Protein AF-A0A7V8Z541-F1 (afdb_monomer)

Secondary structure (DSSP, 8-state):
-HHHHHHHHHHHHHHHHHHHHHHHHHHHHHHHHHHHHHHHHHHHHHHHHHHHHHHHHTTS-HHHHHHHHHHHHHHHHHHHHHHHHHHHHHHTT-SHHHHHHHHHHHHHHHTT-

Solvent-accessible surface area (backbone atoms only — not comparable to full-atom values): 6158 Å² total; per-residue (Å²): 126,70,65,63,58,57,53,49,53,52,47,52,52,52,47,52,51,49,52,52,50,51,51,49,49,53,52,45,51,51,51,49,51,53,51,49,49,52,52,52,50,50,52,50,51,52,52,51,49,52,51,50,25,55,60,39,32,78,82,40,59,60,70,58,20,47,49,52,53,50,50,53,49,54,52,51,50,52,51,51,53,52,50,50,51,55,53,52,56,55,64,72,64,53,68,68,68,59,50,54,54,49,52,53,52,50,52,57,52,64,73,76,110

Sequence (113 aa):
MTGELSTLFRKEVELAKTEAREELSQAGGAAAMLGGAALAGWLALVMLSFALAWVLDQALNTALSFAIVGVVWAFAAFILQRSGRSRMSRLRGLPETRETIKEDVEWAKAQTS

Mean predicted aligned error: 11.23 Å

Foldseek 3Di:
DVVVVVVVVVVVVVVCVVVVVVVCVVVVVVVVVVVVCVVVVVVVVVVVLVVQLVVVCVVDPSVVSNVVSVVVVVVVVVVCVVVVVVVVVVVVPPVVVVVVVVVVVVVVVVVVD

pLDDT: mean 85.25, std 13.0, range [50.56, 97.5]

Radius of gyration: 26.47 Å; Cα contacts (8 Å, |Δi|>4): 14; chains: 1; bounding box: 58×31×70 Å

Structure (mmCIF, N/CA/C/O backbone):
data_AF-A0A7V8Z541-F1
#
_entry.id   AF-A0A7V8Z541-F1
#
loop_
_atom_site.group_PDB
_atom_site.id
_atom_site.type_symbol
_atom_site.label_atom_id
_atom_site.label_alt_id
_atom_site.label_comp_id
_atom_site.label_asym_id
_atom_site.label_entity_id
_atom_site.label_seq_id
_atom_site.pdbx_PDB_ins_code
_atom_site.Cartn_x
_atom_site.Cartn_y
_atom_site.Cartn_z
_atom_site.occupancy
_atom_site.B_iso_or_equiv
_atom_site.auth_seq_id
_atom_site.auth_comp_id
_atom_site.auth_asym_id
_atom_site.auth_atom_id
_atom_site.pdbx_PDB_model_num
ATOM 1 N N . MET A 1 1 ? -33.598 2.452 49.268 1.00 59.06 1 MET A N 1
ATOM 2 C CA . MET A 1 1 ? -33.964 2.002 47.905 1.00 59.06 1 MET A CA 1
ATOM 3 C C . MET A 1 1 ? -33.186 2.713 46.787 1.00 59.06 1 MET A C 1
ATOM 5 O O . MET A 1 1 ? -33.076 2.151 45.714 1.00 59.06 1 MET A O 1
ATOM 9 N N . THR A 1 2 ? -32.582 3.892 46.998 1.00 71.00 2 THR A N 1
ATOM 10 C CA . THR A 1 2 ? -31.822 4.614 45.947 1.00 71.00 2 THR A CA 1
ATOM 11 C C . THR A 1 2 ? -30.390 4.105 45.707 1.00 71.00 2 THR A C 1
ATOM 13 O O . THR A 1 2 ? -29.852 4.277 44.617 1.00 71.00 2 THR A O 1
ATOM 16 N N . GLY A 1 3 ? -29.764 3.456 46.695 1.00 75.19 3 GLY A N 1
ATOM 17 C CA . GLY A 1 3 ? -28.382 2.966 46.583 1.00 75.19 3 GLY A CA 1
ATOM 18 C C . GLY A 1 3 ? -28.200 1.788 45.618 1.00 75.19 3 GLY A C 1
ATOM 19 O O . GLY A 1 3 ? -27.207 1.738 44.898 1.00 75.19 3 GLY A O 1
ATOM 20 N N . GLU A 1 4 ? -29.164 0.870 45.540 1.00 76.94 4 GLU A N 1
ATOM 21 C CA . GLU A 1 4 ? -29.056 -0.342 44.708 1.00 76.94 4 GLU A CA 1
ATOM 22 C C . GLU A 1 4 ? -29.099 -0.021 43.207 1.00 76.94 4 GLU A C 1
ATOM 24 O O . GLU A 1 4 ? -28.287 -0.552 42.450 1.00 76.94 4 GLU A O 1
ATOM 29 N N . LEU A 1 5 ? -29.940 0.936 42.792 1.00 78.12 5 LEU A N 1
ATOM 30 C CA . LEU A 1 5 ? -29.976 1.442 41.412 1.00 78.12 5 LEU A CA 1
ATOM 31 C C . LEU A 1 5 ? -28.649 2.096 40.999 1.00 78.12 5 LEU A C 1
ATOM 33 O O . LEU A 1 5 ? -28.133 1.822 39.920 1.00 78.12 5 LEU A O 1
ATOM 37 N N . SER A 1 6 ? -28.069 2.922 41.876 1.00 82.38 6 SER A N 1
ATOM 38 C CA . SER A 1 6 ? -26.763 3.554 41.631 1.00 82.38 6 SER A CA 1
ATOM 39 C C . SER A 1 6 ? -25.645 2.511 41.480 1.00 82.38 6 SER A C 1
ATOM 41 O O . SER A 1 6 ? -24.748 2.648 40.646 1.00 82.38 6 SER A O 1
ATOM 43 N N . THR A 1 7 ? -25.734 1.416 42.240 1.00 83.56 7 THR A N 1
ATOM 44 C CA . THR A 1 7 ? -24.748 0.328 42.197 1.00 83.56 7 THR A CA 1
ATOM 45 C C . THR A 1 7 ? -24.867 -0.507 40.916 1.00 83.56 7 THR A C 1
ATOM 47 O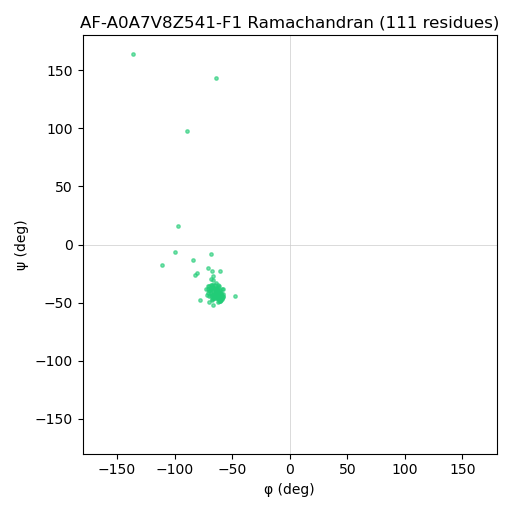 O . THR A 1 7 ? -23.848 -0.895 40.349 1.00 83.56 7 THR A O 1
ATOM 50 N N . LEU A 1 8 ? -26.088 -0.762 40.434 1.00 87.19 8 LEU A N 1
ATOM 51 C CA . LEU A 1 8 ? -26.342 -1.464 39.169 1.00 87.19 8 LEU A CA 1
ATOM 52 C C . LEU A 1 8 ? -25.905 -0.640 37.958 1.00 87.19 8 LEU A C 1
ATOM 54 O O . LEU A 1 8 ? -25.164 -1.149 37.123 1.00 87.19 8 LEU A O 1
ATOM 58 N N . PHE A 1 9 ? -26.259 0.646 37.915 1.00 88.75 9 PHE A N 1
ATOM 59 C CA . PHE A 1 9 ? -25.840 1.541 36.835 1.00 88.75 9 PHE A CA 1
ATOM 60 C C . PHE A 1 9 ? -24.311 1.607 36.713 1.00 88.75 9 PHE A C 1
ATOM 62 O O . PHE A 1 9 ? -23.752 1.519 35.622 1.00 88.75 9 PHE A O 1
ATOM 69 N N . ARG A 1 10 ? -23.602 1.685 37.846 1.00 91.12 10 ARG A N 1
ATOM 70 C CA . ARG A 1 10 ? -22.135 1.670 37.852 1.00 91.12 10 ARG A CA 1
ATOM 71 C C . ARG A 1 10 ? -21.562 0.358 37.311 1.00 91.12 10 ARG A C 1
ATOM 73 O O . ARG A 1 10 ? -20.565 0.402 36.599 1.00 91.12 10 ARG A O 1
ATOM 80 N N . LYS A 1 11 ? -22.195 -0.779 37.619 1.00 87.38 11 LYS A N 1
ATOM 81 C CA . LYS A 1 11 ? -21.798 -2.096 37.104 1.00 87.38 11 LYS A CA 1
ATOM 82 C C . LYS A 1 11 ? -22.047 -2.238 35.608 1.00 87.38 11 LYS A C 1
ATOM 84 O O . LYS A 1 11 ? -21.177 -2.758 34.929 1.00 87.38 11 LYS A O 1
ATOM 89 N N . GLU A 1 12 ? -23.176 -1.764 35.089 1.00 87.69 12 GLU A N 1
ATOM 90 C CA . GLU A 1 12 ? -23.445 -1.781 33.643 1.00 87.69 12 GLU A CA 1
ATOM 91 C C . GLU A 1 12 ? -22.448 -0.912 32.878 1.00 87.69 12 GLU A C 1
ATOM 93 O O . GLU A 1 12 ? -21.923 -1.339 31.856 1.00 87.69 12 GLU A O 1
ATOM 98 N N . VAL A 1 13 ? -22.108 0.268 33.405 1.00 89.12 13 VAL A N 1
ATOM 99 C CA . VAL A 1 13 ? -21.069 1.124 32.813 1.00 89.12 13 VAL A CA 1
ATOM 100 C C . VAL A 1 13 ? -19.695 0.453 32.867 1.00 89.12 13 VAL A C 1
ATOM 102 O O . VAL A 1 13 ? -18.927 0.537 31.911 1.00 89.12 13 VAL A O 1
ATOM 105 N N . GLU A 1 14 ? -19.359 -0.211 33.971 1.00 92.00 14 GLU A N 1
ATOM 106 C CA . GLU A 1 14 ? -18.094 -0.935 34.117 1.00 92.00 14 GLU A CA 1
ATOM 107 C C . GLU A 1 14 ? -18.019 -2.156 33.186 1.00 92.00 14 GLU A C 1
ATOM 109 O O . GLU A 1 14 ? -16.979 -2.389 32.564 1.00 92.00 14 GLU A O 1
ATOM 114 N N . LEU A 1 15 ? -19.130 -2.878 33.018 1.00 91.69 15 LEU A N 1
ATOM 115 C CA . LEU A 1 15 ? -19.258 -4.007 32.101 1.00 91.69 15 LEU A CA 1
ATOM 116 C C . LEU A 1 15 ? -19.151 -3.541 30.647 1.00 91.69 15 LEU A C 1
ATOM 118 O O . LEU A 1 15 ? -18.278 -4.013 29.929 1.00 91.69 15 LEU A O 1
ATOM 122 N N . ALA A 1 16 ? -19.936 -2.536 30.252 1.00 88.44 16 ALA A N 1
ATOM 123 C CA . ALA A 1 16 ? -19.902 -1.959 28.912 1.00 88.44 16 ALA A CA 1
ATOM 124 C C . ALA A 1 16 ? -18.516 -1.401 28.572 1.00 88.44 16 ALA A C 1
ATOM 126 O O . ALA A 1 16 ? -18.031 -1.561 27.457 1.00 88.44 16 ALA A O 1
ATOM 127 N N . LYS A 1 17 ? -17.824 -0.782 29.537 1.00 90.38 17 LYS A N 1
ATOM 128 C CA . LYS A 1 17 ? -16.439 -0.332 29.349 1.00 90.38 17 LYS A CA 1
ATOM 129 C C . LYS A 1 17 ? -15.476 -1.503 29.151 1.00 90.38 17 LYS A C 1
ATOM 131 O O . LYS A 1 17 ? -14.516 -1.369 28.393 1.00 90.38 17 LYS A O 1
ATOM 136 N N . THR A 1 18 ? -15.694 -2.612 29.849 1.00 93.62 18 THR A N 1
ATOM 137 C CA . THR A 1 18 ? -14.863 -3.816 29.739 1.00 93.62 18 THR A CA 1
ATOM 138 C C . THR A 1 18 ? -15.076 -4.496 28.392 1.00 93.62 18 THR A C 1
ATOM 140 O O . THR A 1 18 ? -14.098 -4.714 27.681 1.00 93.62 18 THR A O 1
ATOM 143 N N . GLU A 1 19 ? -16.329 -4.720 27.996 1.00 87.31 19 GLU A N 1
ATOM 144 C CA . GLU A 1 19 ? -16.694 -5.277 26.689 1.00 87.31 19 GLU A CA 1
ATOM 145 C C . GLU A 1 19 ? -16.205 -4.381 25.552 1.00 87.31 19 GLU A C 1
ATOM 147 O O . GLU A 1 19 ? -15.481 -4.848 24.679 1.00 87.31 19 GLU A O 1
ATOM 152 N N . ALA A 1 20 ? -16.457 -3.070 25.622 1.00 90.25 20 ALA A N 1
ATOM 153 C CA . ALA A 1 20 ? -15.951 -2.130 24.627 1.00 90.25 20 ALA A CA 1
ATOM 154 C C . ALA A 1 20 ? -14.418 -2.166 24.533 1.00 90.25 20 ALA A C 1
ATOM 156 O O . ALA A 1 20 ? -13.860 -2.073 23.444 1.00 90.25 20 ALA A O 1
ATOM 157 N N . ARG A 1 21 ? -13.699 -2.314 25.653 1.00 88.50 21 ARG A N 1
ATOM 158 C CA . ARG A 1 21 ? -12.232 -2.425 25.640 1.00 88.50 21 ARG A CA 1
ATOM 159 C C . ARG A 1 21 ? -11.761 -3.731 25.003 1.00 88.50 21 ARG A C 1
ATOM 161 O O . ARG A 1 21 ? -10.744 -3.723 24.311 1.00 88.50 21 ARG A O 1
ATOM 168 N N . GLU A 1 22 ? -12.460 -4.831 25.243 1.00 88.56 22 GLU A N 1
ATOM 169 C CA . GLU A 1 22 ? -12.145 -6.136 24.664 1.00 88.56 22 GLU A CA 1
ATOM 170 C C . GLU A 1 22 ? -12.437 -6.171 23.159 1.00 88.56 22 GLU A C 1
ATOM 172 O O . GLU A 1 22 ? -11.570 -6.570 22.379 1.00 88.56 22 GLU A O 1
ATOM 177 N N . GLU A 1 23 ? -13.579 -5.629 22.735 1.00 88.62 23 GLU A N 1
ATOM 178 C CA . GLU A 1 23 ? -13.919 -5.424 21.325 1.0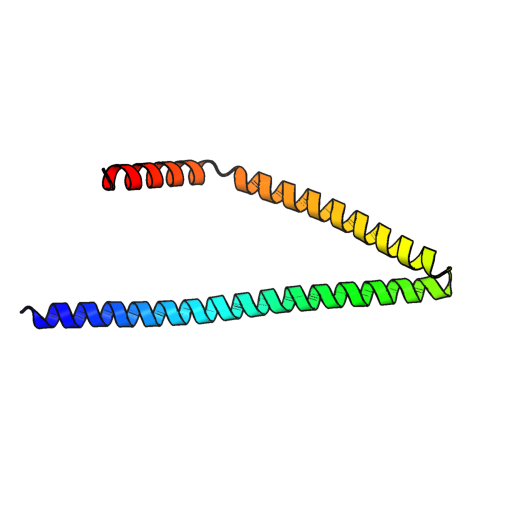0 88.62 23 GLU A CA 1
ATOM 179 C C . GLU A 1 23 ? -12.902 -4.518 20.627 1.00 88.62 23 GLU A C 1
ATOM 181 O O . GLU A 1 23 ? -12.380 -4.874 19.571 1.00 88.62 23 GLU A O 1
ATOM 186 N N . LEU A 1 24 ? -12.544 -3.380 21.234 1.00 89.38 24 LEU A N 1
ATOM 187 C CA . LEU A 1 24 ? -11.521 -2.476 20.702 1.00 89.38 24 LEU A CA 1
ATOM 188 C C . LEU A 1 24 ? -10.148 -3.146 20.616 1.00 89.38 24 LEU A C 1
ATOM 190 O O . LEU A 1 24 ? -9.404 -2.886 19.674 1.00 89.38 24 LEU A O 1
ATOM 194 N N . SER A 1 25 ? -9.794 -4.003 21.574 1.00 88.81 25 SER A N 1
ATOM 195 C CA . SER A 1 25 ? -8.540 -4.758 21.553 1.00 88.81 25 SER A CA 1
ATOM 196 C C . SER A 1 25 ? -8.518 -5.775 20.413 1.00 88.81 25 SER A C 1
ATOM 198 O O . SER A 1 25 ? -7.533 -5.856 19.679 1.00 88.81 25 SER A O 1
ATOM 200 N N . GLN A 1 26 ? -9.599 -6.534 20.228 1.00 87.38 26 GLN A N 1
ATOM 201 C CA . GLN A 1 26 ? -9.699 -7.517 19.148 1.00 87.38 26 GLN A CA 1
ATOM 202 C C . GLN A 1 26 ? -9.751 -6.841 17.774 1.00 87.38 26 GLN A C 1
ATOM 204 O O . GLN A 1 26 ? -8.974 -7.191 16.883 1.00 87.38 26 GLN A O 1
ATOM 209 N N . ALA A 1 27 ? -10.599 -5.823 17.615 1.00 89.88 27 ALA A N 1
ATOM 210 C CA . ALA A 1 27 ? -10.692 -5.035 16.390 1.00 89.88 27 ALA A CA 1
ATOM 211 C C . ALA A 1 27 ? -9.376 -4.298 16.096 1.00 89.88 27 ALA A C 1
ATOM 213 O O . ALA A 1 27 ? -8.920 -4.278 14.955 1.00 89.88 27 ALA A O 1
ATOM 214 N N . GLY A 1 28 ? -8.728 -3.748 17.125 1.00 89.88 28 GLY A N 1
ATOM 215 C CA . GLY A 1 28 ? -7.432 -3.081 17.030 1.00 89.88 28 GLY A CA 1
ATOM 216 C C . GLY A 1 28 ? -6.313 -4.032 16.616 1.00 89.88 28 GLY A C 1
ATOM 217 O O . GLY A 1 28 ? -5.531 -3.700 15.727 1.00 89.88 28 GLY A O 1
ATOM 218 N N . GLY A 1 29 ? -6.266 -5.238 17.188 1.00 92.12 29 GLY A N 1
ATOM 219 C CA . GLY A 1 29 ? -5.318 -6.282 16.799 1.00 92.12 29 GLY A CA 1
ATOM 220 C C . GLY A 1 29 ? -5.504 -6.728 15.347 1.00 92.12 29 GLY A C 1
ATOM 221 O O . GLY A 1 29 ? -4.535 -6.778 14.587 1.00 92.12 29 GLY A O 1
ATOM 222 N N . ALA A 1 30 ? -6.748 -6.971 14.926 1.00 88.94 30 ALA A N 1
ATOM 223 C CA . ALA A 1 30 ? -7.065 -7.330 13.545 1.00 88.94 30 ALA A CA 1
ATOM 224 C C . ALA A 1 30 ? -6.716 -6.199 12.562 1.00 88.94 30 ALA A C 1
ATOM 226 O O . ALA A 1 30 ? -6.079 -6.441 11.537 1.00 88.94 30 ALA A O 1
ATOM 227 N N . ALA A 1 31 ? -7.060 -4.951 12.891 1.00 93.31 31 ALA A N 1
ATOM 228 C CA . ALA A 1 31 ? -6.705 -3.784 12.089 1.00 93.31 31 ALA A CA 1
ATOM 229 C C . ALA A 1 31 ? -5.182 -3.593 11.994 1.00 93.31 31 ALA A C 1
ATOM 231 O O . ALA A 1 31 ? -4.672 -3.299 10.913 1.00 93.31 31 ALA A O 1
ATOM 232 N N . ALA A 1 32 ? -4.445 -3.814 13.086 1.00 92.00 32 ALA A N 1
ATOM 233 C CA . ALA A 1 32 ? -2.986 -3.749 13.100 1.00 92.00 32 ALA A CA 1
ATOM 234 C C . ALA A 1 32 ? -2.354 -4.846 12.233 1.00 92.00 32 ALA A C 1
ATOM 236 O O . ALA A 1 32 ? -1.437 -4.559 11.465 1.00 92.00 32 ALA A O 1
ATOM 237 N N . MET A 1 33 ? -2.861 -6.081 12.294 1.00 94.88 33 MET A N 1
ATOM 238 C CA . MET A 1 33 ? -2.401 -7.176 11.434 1.00 94.88 33 MET A CA 1
ATOM 239 C C . MET A 1 33 ? -2.673 -6.896 9.956 1.00 94.88 33 MET A C 1
ATOM 241 O O . MET A 1 33 ? -1.777 -7.061 9.130 1.00 94.88 33 MET A O 1
ATOM 245 N N . LEU A 1 34 ? -3.877 -6.432 9.611 1.00 95.12 34 LEU A N 1
ATOM 246 C CA . LEU A 1 34 ? -4.227 -6.081 8.233 1.00 95.12 34 LEU A CA 1
ATOM 247 C C . LEU A 1 34 ? -3.410 -4.886 7.726 1.00 95.12 34 LEU A C 1
ATOM 249 O O . LEU A 1 34 ? -2.920 -4.915 6.599 1.00 95.12 34 LEU A O 1
ATOM 253 N N . GLY A 1 35 ? -3.208 -3.866 8.562 1.00 95.69 35 GLY A N 1
ATOM 254 C CA . GLY A 1 35 ? -2.348 -2.725 8.250 1.00 95.69 35 GLY A CA 1
ATOM 255 C C . GLY A 1 35 ? -0.888 -3.136 8.055 1.00 95.69 35 GLY A C 1
ATOM 256 O O . GLY A 1 35 ? -0.257 -2.742 7.075 1.00 95.69 35 GLY A O 1
ATOM 257 N N . GLY A 1 36 ? -0.369 -3.993 8.937 1.00 96.00 36 GLY A N 1
ATOM 258 C CA . GLY A 1 36 ? 0.974 -4.561 8.837 1.00 96.00 36 GLY A CA 1
ATOM 259 C C . GLY A 1 36 ? 1.157 -5.410 7.580 1.00 96.00 36 GLY A C 1
ATOM 260 O O . GLY A 1 36 ? 2.143 -5.238 6.868 1.00 96.00 36 GLY A O 1
ATOM 261 N N . ALA A 1 37 ? 0.187 -6.265 7.250 1.00 95.50 37 ALA A N 1
ATOM 262 C CA . ALA A 1 37 ? 0.198 -7.068 6.030 1.00 95.50 37 ALA A CA 1
ATOM 263 C C . ALA A 1 37 ? 0.142 -6.198 4.765 1.00 95.50 37 ALA A C 1
ATOM 265 O O . ALA A 1 37 ? 0.863 -6.471 3.807 1.00 95.50 37 ALA A O 1
ATOM 266 N N . ALA A 1 38 ? -0.659 -5.128 4.764 1.00 95.12 38 ALA A N 1
ATOM 267 C CA . ALA A 1 38 ? -0.710 -4.179 3.655 1.00 95.12 38 ALA A CA 1
ATOM 268 C C . ALA A 1 38 ? 0.637 -3.468 3.453 1.00 95.12 38 ALA A C 1
ATOM 270 O O . ALA A 1 38 ? 1.121 -3.381 2.324 1.00 95.12 38 ALA A O 1
ATOM 271 N N . LEU A 1 39 ? 1.275 -3.013 4.536 1.00 97.00 39 LEU A N 1
ATOM 272 C CA . LEU A 1 39 ? 2.590 -2.373 4.478 1.00 97.00 39 LEU A CA 1
ATOM 273 C C . LEU A 1 39 ? 3.685 -3.350 4.027 1.00 97.00 39 LEU A C 1
ATOM 275 O O . LEU A 1 39 ? 4.479 -3.023 3.147 1.00 97.00 39 LEU A O 1
ATOM 279 N N . ALA A 1 40 ? 3.716 -4.556 4.597 1.00 97.00 40 ALA A N 1
ATOM 280 C CA . ALA A 1 40 ? 4.669 -5.595 4.221 1.00 97.00 40 ALA A CA 1
ATOM 281 C C . ALA A 1 40 ? 4.487 -6.017 2.756 1.00 97.00 40 ALA A C 1
ATOM 283 O O . ALA A 1 40 ? 5.465 -6.122 2.019 1.00 97.00 40 ALA A O 1
ATOM 284 N N . GLY A 1 41 ? 3.239 -6.185 2.311 1.00 97.12 41 GLY A N 1
ATOM 285 C CA . GLY A 1 41 ? 2.904 -6.458 0.916 1.00 97.12 41 GLY A CA 1
ATOM 286 C C . GLY A 1 41 ? 3.356 -5.336 -0.018 1.00 97.12 41 GLY A C 1
ATOM 287 O O . GLY A 1 41 ? 3.949 -5.611 -1.057 1.00 97.12 41 GLY A O 1
ATOM 288 N N . TRP A 1 42 ? 3.157 -4.072 0.368 1.00 95.44 42 TRP A N 1
ATOM 289 C CA . TRP A 1 42 ? 3.646 -2.920 -0.392 1.00 95.44 42 TRP A CA 1
ATOM 290 C C . TRP A 1 42 ? 5.174 -2.923 -0.530 1.00 95.44 42 TRP A C 1
ATOM 292 O O . TRP A 1 42 ? 5.693 -2.796 -1.638 1.00 95.44 42 TRP A O 1
ATOM 302 N N . LEU A 1 43 ? 5.903 -3.133 0.568 1.00 97.38 43 LEU A N 1
ATOM 303 C CA . LEU A 1 43 ? 7.367 -3.213 0.542 1.00 97.38 43 LEU A CA 1
A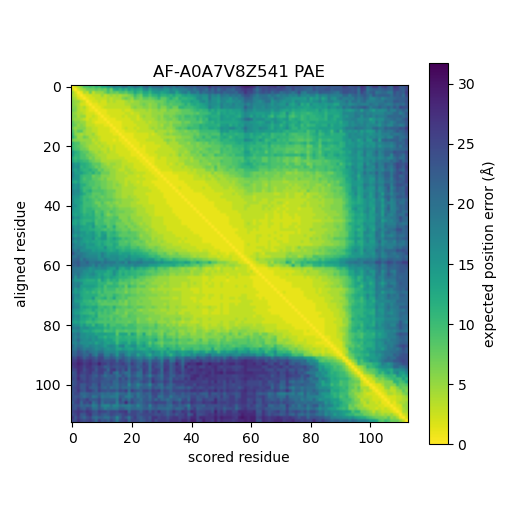TOM 304 C C . LEU A 1 43 ? 7.865 -4.388 -0.305 1.00 97.38 43 LEU A C 1
ATOM 306 O O . LEU A 1 43 ? 8.795 -4.220 -1.095 1.00 97.38 43 LEU A O 1
ATOM 310 N N . ALA A 1 44 ? 7.227 -5.554 -0.193 1.00 97.50 44 ALA A N 1
ATOM 311 C CA . ALA A 1 44 ? 7.547 -6.716 -1.013 1.00 97.50 44 ALA A CA 1
ATOM 312 C C . ALA A 1 44 ? 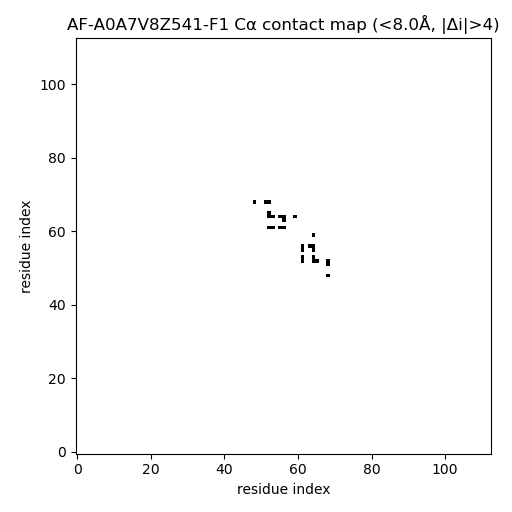7.346 -6.424 -2.509 1.00 97.50 44 ALA A C 1
ATOM 314 O O . ALA A 1 44 ? 8.217 -6.746 -3.314 1.00 97.50 44 ALA A O 1
ATOM 315 N N . LEU A 1 45 ? 6.252 -5.756 -2.887 1.00 96.38 45 LEU A N 1
ATOM 316 C CA . LEU A 1 45 ? 5.994 -5.345 -4.271 1.00 96.38 45 LEU A CA 1
ATOM 317 C C . LEU A 1 45 ? 7.061 -4.380 -4.798 1.00 96.38 45 LEU A C 1
ATOM 319 O O . LEU A 1 45 ? 7.520 -4.537 -5.932 1.00 96.38 45 LEU A O 1
ATOM 323 N N . VAL A 1 46 ? 7.494 -3.416 -3.983 1.00 95.75 46 VAL A N 1
ATOM 324 C CA . VAL A 1 46 ? 8.587 -2.503 -4.348 1.00 95.75 46 VAL A CA 1
ATOM 325 C C . VAL A 1 46 ? 9.884 -3.287 -4.558 1.00 95.75 46 VAL A C 1
ATOM 327 O O . VAL A 1 46 ? 10.503 -3.155 -5.611 1.00 95.75 46 VAL A O 1
ATOM 330 N N . MET A 1 47 ? 10.267 -4.158 -3.622 1.00 97.25 47 MET A N 1
ATOM 331 C CA . MET A 1 47 ? 11.480 -4.980 -3.744 1.00 97.25 47 MET A CA 1
ATOM 332 C C . MET A 1 47 ? 11.450 -5.893 -4.973 1.00 97.25 47 MET A C 1
ATOM 334 O O . MET A 1 47 ? 12.429 -5.951 -5.713 1.00 97.25 47 MET A O 1
ATOM 338 N N . LEU A 1 48 ? 10.317 -6.544 -5.246 1.00 96.75 48 LEU A N 1
ATOM 339 C CA . LEU A 1 48 ? 10.136 -7.361 -6.448 1.00 96.75 48 LEU A CA 1
ATOM 340 C C . LEU A 1 48 ? 10.240 -6.531 -7.732 1.00 96.75 48 LEU A C 1
ATOM 342 O O . LEU A 1 48 ? 10.776 -7.014 -8.724 1.00 96.75 48 LEU A O 1
ATOM 346 N N . SER A 1 49 ? 9.778 -5.281 -7.715 1.00 95.38 49 SER A N 1
ATOM 347 C CA . SER A 1 49 ? 9.888 -4.377 -8.866 1.00 95.38 49 SER A CA 1
ATOM 348 C C . SER A 1 49 ? 11.341 -4.018 -9.169 1.00 95.38 49 SER A C 1
ATOM 350 O O . SER A 1 49 ? 11.749 -4.055 -10.328 1.00 95.38 49 SER A O 1
ATOM 352 N N . PHE A 1 50 ? 12.136 -3.726 -8.135 1.00 94.56 50 PHE A N 1
ATOM 353 C CA . PHE A 1 50 ? 13.577 -3.501 -8.283 1.00 94.56 50 PHE A CA 1
ATOM 354 C C . PHE A 1 50 ? 14.306 -4.765 -8.738 1.00 94.56 50 PHE A C 1
ATOM 356 O O . PHE A 1 50 ? 15.113 -4.700 -9.661 1.00 94.56 50 PHE A O 1
ATOM 363 N N . ALA A 1 51 ? 13.983 -5.920 -8.151 1.00 95.12 51 ALA A N 1
ATOM 364 C CA . ALA A 1 51 ? 14.551 -7.199 -8.565 1.00 95.12 51 ALA A CA 1
ATOM 365 C C . ALA A 1 51 ? 14.260 -7.491 -10.044 1.00 95.12 51 ALA A C 1
ATOM 367 O O . ALA A 1 51 ? 15.169 -7.848 -10.790 1.00 95.12 51 ALA A O 1
ATOM 368 N N . LEU A 1 52 ? 13.020 -7.274 -10.491 1.00 94.25 52 LEU A N 1
ATOM 369 C CA . LEU A 1 52 ? 12.640 -7.436 -11.891 1.00 94.25 52 LEU A CA 1
ATOM 370 C C . LEU A 1 52 ? 13.415 -6.470 -12.794 1.00 94.25 52 LEU A C 1
ATOM 372 O O . LEU A 1 52 ? 13.960 -6.896 -13.809 1.00 94.25 52 LEU A O 1
ATOM 376 N N . ALA A 1 53 ? 13.522 -5.195 -12.412 1.00 94.44 53 ALA A N 1
ATOM 377 C CA . ALA A 1 53 ? 14.283 -4.208 -13.173 1.00 94.44 53 ALA A CA 1
ATOM 378 C C . ALA A 1 53 ? 15.768 -4.595 -13.296 1.00 94.44 53 ALA A C 1
ATOM 380 O O . ALA A 1 53 ? 16.320 -4.510 -14.389 1.00 94.44 53 ALA A O 1
ATOM 381 N N . TRP A 1 54 ? 16.398 -5.080 -12.223 1.00 94.00 54 TRP A N 1
ATOM 382 C CA . TRP A 1 54 ? 17.788 -5.549 -12.255 1.00 94.00 54 TRP A CA 1
ATOM 383 C C . TRP A 1 54 ? 17.986 -6.809 -13.093 1.00 94.00 54 TRP A C 1
ATOM 385 O O . TRP A 1 54 ? 18.994 -6.937 -13.780 1.00 94.00 54 TRP A O 1
ATOM 395 N N . VAL A 1 55 ? 17.032 -7.739 -13.081 1.00 93.19 55 VAL A N 1
ATOM 396 C CA . VAL A 1 55 ? 17.093 -8.908 -13.968 1.00 93.19 55 VAL A CA 1
ATOM 397 C C . VAL A 1 55 ? 17.000 -8.472 -15.431 1.00 93.19 55 VAL A C 1
ATOM 399 O O . VAL A 1 55 ? 17.765 -8.963 -16.257 1.00 93.19 55 VAL A O 1
ATOM 402 N N . LEU A 1 56 ? 16.117 -7.522 -15.753 1.00 91.88 56 LEU A N 1
ATOM 403 C CA . LEU A 1 56 ? 15.993 -6.972 -17.107 1.00 91.88 56 LEU A CA 1
ATOM 404 C C . LEU A 1 56 ? 17.238 -6.177 -17.533 1.00 91.88 56 LEU A C 1
ATOM 406 O O . LEU A 1 56 ? 17.619 -6.236 -18.699 1.00 91.88 56 LEU A O 1
ATOM 410 N N . ASP A 1 57 ? 17.889 -5.475 -16.604 1.00 93.31 57 ASP A N 1
ATOM 411 C CA . ASP A 1 57 ? 19.130 -4.714 -16.833 1.00 9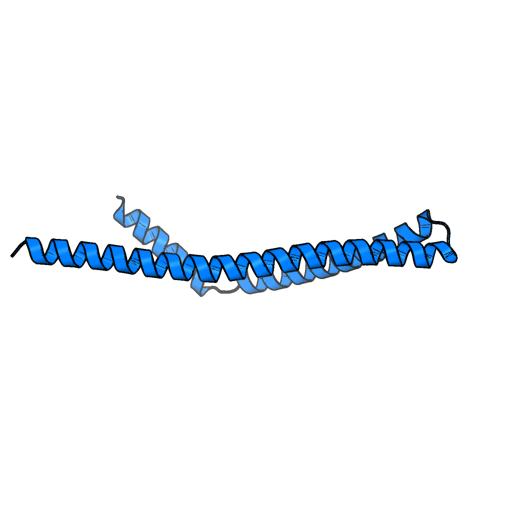3.31 57 ASP A CA 1
ATOM 412 C C . ASP A 1 57 ? 20.303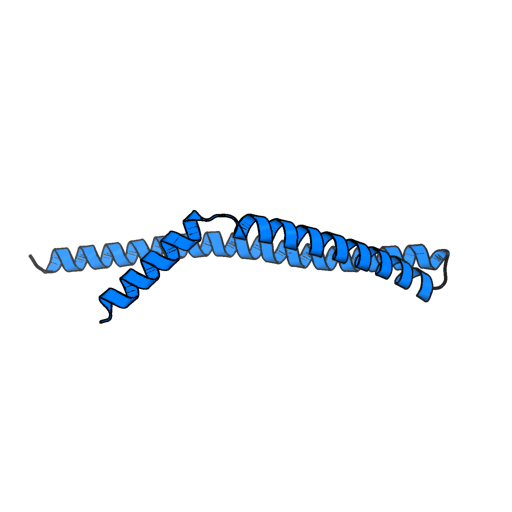 -5.590 -17.301 1.00 93.31 57 ASP A C 1
ATOM 414 O O . ASP A 1 57 ? 21.193 -5.119 -17.998 1.00 93.31 57 ASP A O 1
ATOM 418 N N . GLN A 1 58 ? 20.283 -6.897 -17.028 1.00 92.31 58 GLN A N 1
ATOM 419 C CA . GLN A 1 58 ? 21.296 -7.802 -17.585 1.00 92.31 58 GLN A CA 1
ATOM 420 C C . GLN A 1 58 ? 21.187 -7.965 -19.110 1.00 92.31 58 GLN A C 1
ATOM 422 O O . GLN A 1 58 ? 22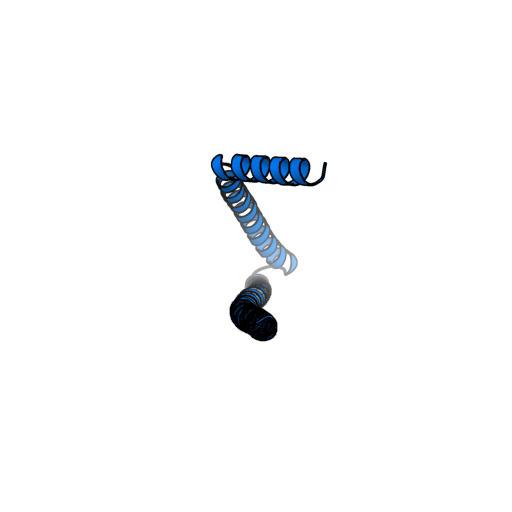.165 -8.331 -19.759 1.00 92.31 58 GLN A O 1
ATOM 427 N N . ALA A 1 59 ? 20.010 -7.712 -19.686 1.00 91.12 59 ALA A N 1
ATOM 428 C CA . ALA A 1 59 ? 19.750 -7.839 -21.120 1.00 91.12 59 ALA A CA 1
ATOM 429 C C . ALA A 1 59 ? 19.509 -6.489 -21.822 1.00 91.12 59 ALA A C 1
ATOM 431 O O . ALA A 1 59 ? 19.575 -6.419 -23.049 1.00 91.12 59 ALA A O 1
ATOM 432 N N . LEU A 1 60 ? 19.206 -5.427 -21.071 1.00 89.69 60 LEU A N 1
ATOM 433 C CA . LEU A 1 60 ? 18.802 -4.108 -21.567 1.00 89.69 60 LEU A CA 1
ATOM 434 C C . LEU A 1 60 ? 19.524 -2.989 -20.807 1.00 89.69 60 LEU A C 1
ATOM 436 O O . LEU A 1 60 ? 20.032 -3.194 -19.718 1.00 89.69 60 LEU A O 1
ATOM 440 N N . ASN A 1 61 ? 19.516 -1.764 -21.340 1.00 92.75 61 ASN A N 1
ATOM 441 C CA . ASN A 1 61 ? 19.961 -0.596 -20.575 1.00 92.75 61 ASN A CA 1
ATOM 442 C C . ASN A 1 61 ? 19.038 -0.341 -19.367 1.00 92.75 61 ASN A C 1
ATOM 444 O O . ASN A 1 61 ? 17.814 -0.419 -19.498 1.00 92.75 61 ASN A O 1
ATOM 448 N N . THR A 1 62 ? 19.618 0.087 -18.245 1.00 91.25 62 THR A N 1
ATOM 449 C CA . THR A 1 62 ? 18.921 0.382 -16.984 1.00 91.25 62 THR A CA 1
ATOM 450 C C . THR A 1 62 ? 17.673 1.237 -17.163 1.00 91.25 62 THR A C 1
ATOM 452 O O . THR A 1 62 ? 16.616 0.916 -16.622 1.00 91.25 62 THR A O 1
ATOM 455 N N . ALA A 1 63 ? 17.737 2.294 -17.974 1.00 91.69 63 ALA A N 1
ATOM 456 C CA . ALA A 1 63 ? 16.593 3.169 -18.209 1.00 91.69 63 ALA A CA 1
ATOM 457 C C . ALA A 1 63 ? 15.406 2.420 -18.840 1.00 91.69 63 ALA A C 1
ATOM 459 O O . ALA A 1 63 ? 14.261 2.631 -18.440 1.00 91.69 63 ALA A O 1
ATOM 460 N N . LEU A 1 64 ? 15.669 1.516 -19.789 1.00 93.25 64 LEU A N 1
ATOM 461 C CA . LEU A 1 64 ? 14.629 0.722 -20.448 1.00 93.25 64 LEU A CA 1
ATOM 462 C C . LEU A 1 64 ? 14.035 -0.323 -19.501 1.00 93.25 64 LEU A C 1
ATOM 464 O O . LEU A 1 64 ? 12.819 -0.515 -19.498 1.00 93.25 64 LEU A O 1
ATOM 468 N N . SER A 1 65 ? 14.856 -0.943 -18.654 1.00 93.31 65 SER A N 1
ATOM 469 C CA . SER A 1 65 ? 14.395 -1.914 -17.656 1.00 93.31 65 SER A CA 1
ATOM 470 C C . SER A 1 65 ? 13.405 -1.291 -16.673 1.00 93.31 65 SER A C 1
ATOM 472 O O . SER A 1 65 ? 12.305 -1.812 -16.476 1.00 93.31 65 SER A O 1
ATOM 474 N N . PHE A 1 66 ? 13.741 -0.127 -16.111 1.00 92.50 66 PHE A N 1
ATOM 475 C CA . PHE A 1 66 ? 12.840 0.598 -15.212 1.00 92.50 66 PHE A CA 1
ATOM 476 C C . PHE A 1 66 ? 11.607 1.153 -15.937 1.00 92.50 66 PHE A C 1
ATOM 478 O O . PHE A 1 66 ? 10.516 1.141 -15.366 1.00 92.50 66 PHE A O 1
ATOM 485 N N . ALA A 1 67 ? 11.739 1.582 -17.198 1.00 94.75 67 ALA A N 1
ATOM 486 C CA . ALA A 1 67 ? 10.599 2.029 -17.996 1.00 94.75 67 ALA A CA 1
ATOM 487 C C . ALA A 1 67 ? 9.573 0.904 -18.216 1.00 94.75 67 ALA A C 1
ATOM 489 O O . ALA A 1 67 ? 8.378 1.128 -18.028 1.00 94.75 67 ALA A O 1
ATOM 490 N N . ILE A 1 68 ? 10.019 -0.315 -18.541 1.00 94.62 68 ILE A N 1
ATOM 491 C CA . ILE A 1 68 ? 9.132 -1.477 -18.719 1.00 94.62 68 ILE A CA 1
ATOM 492 C C . ILE A 1 68 ? 8.388 -1.791 -17.419 1.00 94.62 68 ILE A C 1
ATOM 494 O O . ILE A 1 68 ? 7.163 -1.921 -17.426 1.00 94.62 68 ILE A O 1
ATOM 498 N N . VAL A 1 69 ? 9.098 -1.859 -16.290 1.00 95.00 69 VAL A N 1
ATOM 499 C CA . VAL A 1 69 ? 8.473 -2.104 -14.979 1.00 95.00 69 VAL A CA 1
ATOM 500 C C . VAL A 1 69 ? 7.471 -0.995 -14.631 1.00 95.00 69 VAL A C 1
ATOM 502 O O . VAL A 1 69 ? 6.375 -1.281 -14.146 1.00 95.00 69 VAL A O 1
ATOM 505 N N . GLY A 1 70 ? 7.790 0.263 -14.949 1.00 95.00 70 GLY A N 1
ATOM 506 C CA . GLY A 1 70 ? 6.876 1.396 -14.796 1.00 95.00 70 GLY A CA 1
ATOM 507 C C . GLY A 1 70 ? 5.596 1.257 -15.626 1.00 95.00 70 GLY A C 1
ATOM 508 O O . GLY A 1 70 ? 4.505 1.507 -15.114 1.00 95.00 70 GLY A O 1
ATOM 509 N N . VAL A 1 71 ? 5.696 0.796 -16.876 1.00 96.88 71 VAL A N 1
ATOM 510 C CA . VAL A 1 71 ? 4.528 0.535 -17.738 1.00 96.88 71 VAL A CA 1
ATOM 511 C C . VAL A 1 71 ? 3.652 -0.582 -17.166 1.00 96.88 71 VAL A C 1
ATOM 513 O O . VAL A 1 71 ? 2.427 -0.446 -17.156 1.00 96.88 71 VAL A O 1
ATOM 516 N N . VAL A 1 72 ? 4.249 -1.652 -16.631 1.00 96.25 72 VAL A N 1
ATOM 517 C CA . VAL A 1 72 ? 3.500 -2.736 -15.967 1.00 96.25 72 VAL A CA 1
ATOM 518 C C . VAL A 1 72 ? 2.691 -2.189 -14.788 1.00 96.25 72 VAL A C 1
ATOM 520 O O . VAL A 1 72 ? 1.495 -2.468 -14.676 1.00 96.25 72 VAL A O 1
ATOM 523 N N . TRP A 1 73 ? 3.300 -1.350 -13.947 1.00 95.38 73 TRP A N 1
ATOM 524 C CA . TRP A 1 73 ? 2.602 -0.712 -12.829 1.00 95.38 73 TRP A CA 1
ATOM 525 C C . TRP A 1 73 ? 1.529 0.281 -13.267 1.00 95.38 73 TRP A C 1
ATOM 527 O O . TRP A 1 73 ? 0.458 0.312 -12.661 1.00 95.38 73 TRP A O 1
ATOM 537 N N . ALA A 1 74 ? 1.763 1.051 -14.330 1.00 95.94 74 ALA A N 1
ATOM 538 C CA . ALA A 1 74 ? 0.754 1.942 -14.896 1.00 95.94 74 ALA A CA 1
ATOM 539 C C . ALA A 1 74 ? -0.486 1.157 -15.353 1.00 95.94 74 ALA A C 1
ATOM 541 O O . ALA A 1 74 ? -1.621 1.560 -15.083 1.00 95.94 74 ALA A O 1
ATOM 542 N N . PHE A 1 75 ? -0.280 -0.003 -15.980 1.00 97.44 75 PHE A N 1
ATOM 543 C CA . PHE A 1 75 ? -1.369 -0.877 -16.405 1.00 97.44 75 PHE A CA 1
ATOM 544 C C . PHE A 1 75 ? -2.106 -1.501 -15.213 1.00 97.44 75 PHE A C 1
ATOM 546 O O . PHE A 1 75 ? -3.338 -1.478 -15.160 1.00 97.44 75 PHE A O 1
ATOM 553 N N . ALA A 1 76 ? -1.368 -1.988 -14.211 1.00 95.62 76 ALA A N 1
ATOM 554 C CA . ALA A 1 76 ? -1.950 -2.501 -12.973 1.00 95.62 76 ALA A CA 1
ATOM 555 C C . ALA A 1 76 ? -2.793 -1.429 -12.258 1.00 95.62 76 ALA A C 1
ATOM 557 O O . ALA A 1 76 ? -3.945 -1.684 -11.901 1.00 95.62 76 ALA A O 1
ATOM 558 N N . ALA A 1 77 ? -2.272 -0.206 -12.118 1.00 94.00 77 ALA A N 1
ATOM 559 C CA . ALA A 1 77 ? -2.977 0.920 -11.511 1.00 94.00 77 ALA A CA 1
ATOM 560 C C . ALA A 1 77 ? -4.267 1.266 -12.267 1.00 94.00 77 ALA A C 1
ATOM 562 O O . ALA A 1 77 ? -5.313 1.467 -11.645 1.00 94.00 77 ALA A O 1
ATOM 563 N N . PHE A 1 78 ? -4.228 1.267 -13.602 1.00 95.94 78 PHE A N 1
ATOM 564 C CA . PHE A 1 78 ? -5.412 1.492 -14.428 1.00 95.94 78 PHE A CA 1
ATOM 565 C C . PHE A 1 78 ? -6.506 0.444 -14.162 1.00 95.94 78 PHE A C 1
ATOM 567 O O . PHE A 1 78 ? -7.671 0.801 -13.953 1.00 95.94 78 PHE A O 1
ATOM 574 N N . ILE A 1 79 ? -6.145 -0.842 -14.097 1.00 96.38 79 ILE A N 1
ATOM 575 C CA . ILE A 1 79 ? -7.086 -1.933 -13.796 1.00 96.38 79 ILE A CA 1
ATOM 576 C C . ILE A 1 79 ? -7.649 -1.807 -12.377 1.00 96.38 79 ILE A C 1
ATOM 578 O O . ILE A 1 79 ? -8.868 -1.919 -12.189 1.00 96.38 79 ILE A O 1
ATOM 582 N N . LEU A 1 80 ? -6.799 -1.554 -11.376 1.00 93.50 80 LEU A N 1
ATOM 583 C CA . LEU A 1 80 ? -7.235 -1.392 -9.986 1.00 93.50 80 LEU A CA 1
ATOM 584 C C . LEU A 1 80 ? -8.187 -0.204 -9.841 1.00 93.50 80 LEU A C 1
ATOM 586 O O . LEU A 1 80 ? -9.238 -0.338 -9.216 1.00 93.50 80 LEU A O 1
ATOM 590 N N . GLN A 1 81 ? -7.878 0.933 -10.466 1.00 93.50 81 GLN A N 1
ATOM 591 C CA . GLN A 1 81 ? -8.729 2.120 -10.436 1.00 93.50 81 GLN A CA 1
ATOM 592 C C . GLN A 1 81 ? -10.112 1.839 -11.036 1.00 93.50 81 GLN A C 1
ATOM 594 O O . GLN A 1 81 ? -11.133 2.223 -10.458 1.00 93.50 81 GLN A O 1
ATOM 599 N N . ARG A 1 82 ? -10.165 1.154 -12.185 1.00 94.62 82 ARG A N 1
ATOM 600 C CA . ARG A 1 82 ? -11.424 0.766 -12.844 1.00 94.62 82 ARG A CA 1
ATOM 601 C C . ARG A 1 82 ? -12.235 -0.196 -11.978 1.00 94.62 82 ARG A C 1
ATOM 603 O O . ARG A 1 82 ? -13.431 0.019 -11.777 1.00 94.62 82 ARG A O 1
ATOM 610 N N . SER A 1 83 ? -11.578 -1.209 -11.424 1.00 92.81 83 SER A N 1
ATOM 611 C CA . SER A 1 83 ? -12.208 -2.223 -10.574 1.00 92.81 83 SER A CA 1
ATOM 612 C C . SER A 1 83 ? -12.730 -1.624 -9.267 1.00 92.81 83 SER A C 1
ATOM 614 O O . SER A 1 83 ? -13.870 -1.882 -8.882 1.00 92.81 83 SER A O 1
ATOM 616 N N . GLY A 1 84 ? -11.942 -0.766 -8.615 1.00 88.38 84 GLY A N 1
ATOM 617 C CA . GLY A 1 84 ? -12.328 -0.057 -7.395 1.00 88.38 84 GLY A CA 1
ATOM 618 C C . GLY A 1 84 ? -13.525 0.863 -7.617 1.00 88.38 84 GLY A C 1
ATOM 619 O O . GLY A 1 84 ? -14.492 0.807 -6.858 1.00 88.38 84 GLY A O 1
ATOM 620 N N . ARG A 1 85 ? -13.528 1.640 -8.712 1.00 89.00 85 ARG A N 1
ATOM 621 C CA . ARG A 1 85 ? -14.692 2.460 -9.091 1.00 89.00 85 ARG A CA 1
ATOM 622 C C . ARG A 1 85 ? -15.941 1.621 -9.334 1.00 89.00 85 ARG A C 1
ATOM 624 O O . ARG A 1 85 ? -17.002 2.002 -8.855 1.00 89.00 85 ARG A O 1
ATOM 631 N N . SER A 1 86 ? -15.819 0.493 -10.033 1.00 83.75 86 SER A N 1
ATOM 632 C CA . SER A 1 86 ? -16.956 -0.396 -10.304 1.00 83.75 86 SER A CA 1
ATOM 633 C C . SER A 1 86 ? -17.531 -1.013 -9.026 1.00 83.75 86 SER A C 1
ATOM 635 O O . SER A 1 86 ? -18.746 -1.098 -8.864 1.00 83.75 86 SER A O 1
ATOM 637 N N . ARG A 1 87 ? -16.675 -1.410 -8.078 1.00 84.44 87 ARG A N 1
ATOM 638 C CA . ARG A 1 87 ? -17.125 -1.930 -6.777 1.00 84.44 87 ARG A CA 1
ATOM 639 C C . ARG A 1 87 ? -17.797 -0.839 -5.943 1.00 84.44 87 ARG A C 1
ATOM 641 O O . ARG A 1 87 ? -18.873 -1.066 -5.404 1.00 84.44 87 ARG A O 1
ATOM 648 N N . MET A 1 88 ? -17.230 0.367 -5.914 1.00 78.88 88 MET A N 1
ATOM 649 C CA . MET A 1 88 ? -17.814 1.512 -5.208 1.00 78.88 88 MET A CA 1
ATOM 650 C C . MET A 1 88 ? -19.162 1.950 -5.803 1.00 78.88 88 MET A C 1
ATOM 652 O O . MET A 1 88 ? -20.078 2.302 -5.062 1.00 78.88 88 MET A O 1
ATOM 656 N N . SER A 1 89 ? -19.319 1.915 -7.131 1.00 76.12 89 SER A N 1
ATOM 657 C CA . SER A 1 89 ? -20.592 2.262 -7.773 1.00 76.12 89 SER A CA 1
ATOM 658 C C . SER A 1 89 ? -21.692 1.237 -7.493 1.00 76.12 89 SER A C 1
ATOM 660 O O . SER A 1 89 ? -22.852 1.625 -7.415 1.00 76.12 89 SER A O 1
ATOM 662 N N . ARG A 1 90 ? -21.344 -0.040 -7.278 1.00 69.88 90 ARG A N 1
ATOM 663 C CA . ARG A 1 90 ? -22.292 -1.070 -6.817 1.00 69.88 90 ARG A CA 1
ATOM 664 C C . ARG A 1 90 ? -22.728 -0.852 -5.367 1.00 69.88 90 ARG A C 1
ATOM 666 O O . ARG A 1 90 ? -23.908 -0.984 -5.077 1.00 69.88 90 ARG A O 1
ATOM 673 N N . LEU A 1 91 ? -21.814 -0.447 -4.481 1.00 66.38 91 LEU A N 1
ATOM 674 C CA . LEU A 1 91 ? -22.145 -0.128 -3.083 1.00 66.38 91 LEU A CA 1
ATOM 675 C C . LEU A 1 91 ? -23.029 1.124 -2.957 1.00 66.38 91 LEU A C 1
ATOM 677 O O . LEU A 1 91 ? -23.924 1.170 -2.122 1.00 66.38 91 LEU A O 1
ATOM 681 N N . ARG A 1 92 ? -22.841 2.123 -3.831 1.00 56.44 92 ARG A N 1
ATOM 682 C CA . ARG A 1 92 ? -23.725 3.304 -3.921 1.00 56.44 92 ARG A CA 1
ATOM 683 C C . ARG A 1 92 ? -25.134 2.996 -4.453 1.00 56.44 92 ARG A C 1
ATOM 685 O O . ARG A 1 92 ? -25.972 3.894 -4.438 1.00 56.44 92 ARG A O 1
ATOM 692 N N . GLY A 1 93 ? -25.382 1.775 -4.926 1.00 50.56 93 GLY A N 1
ATOM 693 C CA . GLY A 1 93 ? -26.659 1.310 -5.467 1.00 50.56 93 GLY A CA 1
ATOM 694 C C . GLY A 1 93 ? -27.544 0.544 -4.479 1.00 50.56 93 GLY A C 1
ATOM 695 O O . GLY A 1 93 ? -28.453 -0.130 -4.942 1.00 50.56 93 GLY A O 1
ATOM 696 N N . LEU A 1 94 ? -27.292 0.606 -3.164 1.00 52.91 94 LEU A N 1
ATOM 697 C CA . LEU A 1 94 ? -28.205 0.099 -2.128 1.00 52.91 94 LEU A CA 1
ATOM 698 C C . LEU A 1 94 ? -29.186 1.226 -1.727 1.00 52.91 94 LEU A C 1
ATOM 700 O O . LEU A 1 94 ? -28.794 2.113 -0.965 1.00 52.91 94 LEU A O 1
ATOM 704 N N . PRO A 1 95 ? -30.417 1.267 -2.281 1.00 54.97 95 PRO A N 1
ATOM 705 C CA . PRO A 1 95 ? -31.378 2.345 -2.031 1.00 54.97 95 PRO A CA 1
ATOM 706 C C . PRO A 1 95 ? -31.837 2.425 -0.568 1.00 54.97 95 PRO A C 1
ATOM 708 O O . PRO A 1 95 ? -32.013 3.536 -0.074 1.00 54.97 95 PRO A O 1
ATOM 711 N N . GLU A 1 96 ? -31.932 1.298 0.145 1.00 56.09 96 GLU A N 1
ATOM 712 C CA . GLU A 1 96 ? -32.471 1.266 1.516 1.00 56.09 96 GLU A CA 1
ATOM 713 C C . GLU A 1 96 ? -31.616 2.052 2.527 1.00 56.09 96 GLU A C 1
ATOM 715 O O . GLU A 1 96 ? -32.146 2.787 3.352 1.00 56.09 96 GLU A O 1
ATOM 720 N N . THR A 1 97 ? -30.282 2.025 2.421 1.00 58.72 97 THR A N 1
ATOM 721 C CA . THR A 1 97 ? -29.401 2.702 3.398 1.00 58.72 97 THR A CA 1
ATOM 722 C C . THR A 1 97 ? -29.448 4.231 3.300 1.00 58.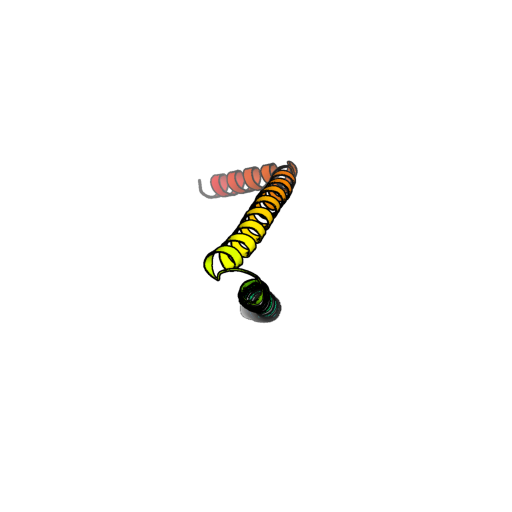72 97 THR A C 1
ATOM 724 O O . THR A 1 97 ? -29.072 4.937 4.232 1.00 58.72 97 THR A O 1
ATOM 727 N N . ARG A 1 98 ? -29.890 4.785 2.166 1.00 57.69 98 ARG A N 1
ATOM 728 C CA . ARG A 1 98 ? -30.030 6.240 2.004 1.00 57.69 98 ARG A CA 1
ATOM 729 C C . ARG A 1 98 ? -31.328 6.776 2.587 1.00 57.69 98 ARG A C 1
ATOM 731 O O . ARG A 1 98 ? -31.367 7.963 2.901 1.00 57.69 98 ARG A O 1
ATOM 738 N N . GLU A 1 99 ? -32.359 5.946 2.668 1.00 61.00 99 GLU A N 1
ATOM 739 C CA . GLU A 1 99 ? -33.658 6.331 3.212 1.00 61.00 99 GLU A CA 1
ATOM 740 C C . GLU A 1 99 ? -33.597 6.342 4.740 1.00 61.00 99 GLU A C 1
ATOM 742 O O . GLU A 1 99 ? -33.849 7.389 5.326 1.00 61.00 99 GLU A O 1
ATOM 747 N N . THR A 1 100 ? -33.050 5.288 5.362 1.00 60.47 100 THR A N 1
ATOM 748 C CA . THR A 1 100 ? -32.836 5.231 6.821 1.00 60.47 100 THR A CA 1
ATOM 749 C C . THR A 1 100 ? -31.951 6.372 7.331 1.00 60.47 100 THR A C 1
ATOM 751 O O . THR A 1 100 ? -32.311 7.051 8.280 1.00 60.47 100 THR A O 1
ATOM 754 N N . ILE A 1 101 ? -30.836 6.689 6.652 1.00 61.19 101 ILE A N 1
ATOM 755 C CA . ILE A 1 101 ? -29.959 7.800 7.077 1.00 61.19 101 ILE A CA 1
ATOM 756 C C . ILE A 1 101 ? -30.649 9.168 6.938 1.00 61.19 101 ILE A C 1
ATOM 758 O O . ILE A 1 101 ? -30.344 10.090 7.694 1.00 61.19 101 ILE A O 1
ATOM 762 N N . LYS A 1 102 ? -31.557 9.344 5.969 1.00 63.22 102 LYS A N 1
ATOM 763 C CA . LYS A 1 102 ? -32.333 10.589 5.855 1.00 63.22 102 LYS A CA 1
ATOM 764 C C . LYS A 1 102 ? -33.374 10.690 6.964 1.00 63.22 102 LYS A C 1
ATOM 766 O O . LYS A 1 102 ? -33.476 11.756 7.562 1.00 63.22 102 LYS A O 1
ATOM 771 N N . GLU A 1 103 ? -34.072 9.595 7.248 1.00 67.69 103 GLU A N 1
ATOM 772 C CA . GLU A 1 103 ? -35.063 9.504 8.323 1.00 67.69 103 GLU A CA 1
ATOM 773 C C . GLU A 1 103 ? -34.418 9.751 9.697 1.00 67.69 103 GLU A C 1
ATOM 775 O O . GLU A 1 103 ? -34.916 10.568 10.467 1.00 67.69 103 GLU A O 1
ATOM 780 N N . ASP A 1 104 ? -33.244 9.167 9.955 1.00 67.62 104 ASP A N 1
ATOM 781 C CA . ASP A 1 104 ? -32.474 9.356 11.192 1.00 67.62 104 ASP A CA 1
ATOM 782 C C . ASP A 1 104 ? -32.014 10.812 11.376 1.00 67.62 104 ASP A C 1
ATOM 784 O O . ASP A 1 104 ? -32.039 11.361 12.481 1.00 67.62 104 ASP A O 1
ATOM 788 N N . VAL A 1 105 ? -31.603 11.477 10.289 1.00 72.00 105 VAL A N 1
ATOM 789 C CA . VAL A 1 105 ? -31.205 12.895 10.314 1.00 72.00 105 VAL A CA 1
ATOM 790 C C . VAL A 1 105 ? -32.415 13.810 10.510 1.00 72.00 105 VAL A C 1
ATOM 792 O O . VAL A 1 105 ? -32.292 14.844 11.171 1.00 72.00 105 VAL A O 1
ATOM 795 N N . GLU A 1 106 ? -33.573 13.462 9.949 1.00 73.81 106 GLU A N 1
ATOM 796 C CA . GLU A 1 106 ? -34.825 14.188 10.171 1.00 73.81 106 GLU A CA 1
ATOM 797 C C . GLU A 1 106 ? -35.311 14.038 11.617 1.00 73.81 106 GLU A C 1
ATOM 799 O O . GLU A 1 106 ? -35.623 15.049 12.249 1.00 73.81 106 GLU A O 1
ATOM 804 N N . TRP A 1 107 ? -35.257 12.830 12.186 1.00 75.50 107 TRP A N 1
ATOM 805 C CA . TRP A 1 107 ? -35.569 12.577 13.597 1.00 75.50 107 TRP A CA 1
ATOM 806 C C . TRP A 1 107 ? -34.635 13.334 14.549 1.00 75.50 107 TRP A C 1
ATOM 808 O O . TRP A 1 107 ? -35.092 13.993 15.484 1.00 75.50 107 TRP A O 1
ATOM 818 N N . ALA A 1 108 ? -33.326 13.326 14.282 1.00 75.56 108 ALA A N 1
ATOM 819 C CA . ALA A 1 108 ? -32.345 14.045 15.095 1.00 75.56 108 ALA A CA 1
ATOM 820 C C . ALA A 1 108 ? -32.530 15.575 15.046 1.00 75.56 108 ALA A C 1
ATOM 822 O O . ALA A 1 108 ? -32.326 16.266 16.049 1.00 75.56 108 ALA A O 1
ATOM 823 N N . LYS A 1 109 ? -32.938 16.117 13.890 1.00 73.94 109 LYS A N 1
ATOM 824 C CA . LYS A 1 109 ? -33.265 17.544 13.746 1.00 73.94 109 LYS A CA 1
ATOM 825 C C . LYS A 1 109 ? -34.564 17.909 14.457 1.00 73.94 109 LYS A C 1
ATOM 827 O O . LYS A 1 109 ? -34.583 18.933 15.129 1.00 73.94 109 LYS A O 1
ATOM 832 N N . ALA A 1 110 ? -35.597 17.074 14.355 1.00 73.19 110 ALA A N 1
ATOM 833 C CA . ALA A 1 110 ? -36.887 17.294 15.008 1.00 73.19 110 ALA A CA 1
ATOM 834 C C . ALA A 1 110 ? -36.803 17.225 16.542 1.00 73.19 110 ALA A C 1
ATOM 836 O O . ALA A 1 110 ? -37.594 17.861 17.224 1.00 73.19 110 ALA A O 1
ATOM 837 N N . GLN A 1 111 ? -35.837 16.483 17.091 1.00 70.75 111 GLN A N 1
ATOM 838 C CA . GLN A 1 111 ? -35.630 16.375 18.538 1.00 70.75 111 GLN A CA 1
ATOM 839 C C . GLN A 1 111 ? -34.792 17.522 19.139 1.00 70.75 111 GLN A C 1
ATOM 841 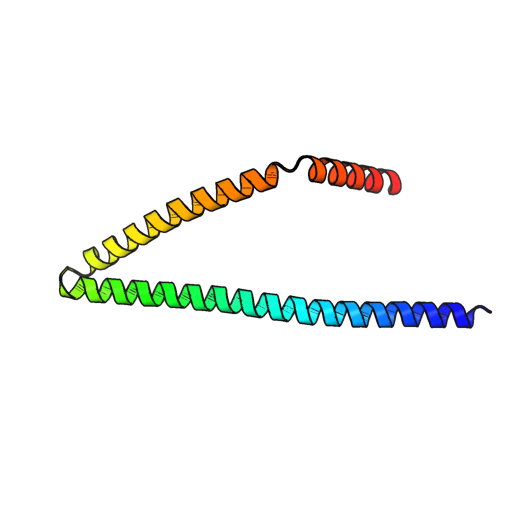O O . GLN A 1 111 ? -34.752 17.682 20.357 1.00 70.75 111 GLN A O 1
ATOM 846 N N . THR A 1 112 ? -34.120 18.320 18.303 1.00 62.22 112 THR A N 1
ATOM 847 C CA . THR A 1 112 ? -33.283 19.454 18.746 1.00 62.22 112 THR A CA 1
ATOM 848 C C . THR A 1 112 ? -34.003 20.811 18.616 1.00 62.22 112 THR A C 1
ATOM 850 O O . THR A 1 112 ? -33.477 21.829 19.067 1.00 62.22 112 THR A O 1
ATOM 853 N N . SER A 1 113 ? -35.200 20.839 18.023 1.00 50.66 113 SER A N 1
ATOM 854 C CA . SER A 1 113 ? -36.087 22.009 17.906 1.00 50.66 113 SER A CA 1
ATOM 855 C C . SER A 1 113 ? -37.298 21.881 18.817 1.00 50.66 113 SER A C 1
ATOM 857 O O . SER A 1 113 ? -37.620 22.872 19.504 1.00 50.66 113 SER A O 1
#